Protein AF-A0A225W021-F1 (afdb_monomer_lite)

InterPro domains:
  IPR045054 Prolyl 4-hydroxylase [PTHR10869] (1-84)

Secondary structure (DSSP, 8-state):
-EEEEEE-S--SEE--EEETTTTTPPPPS-STT--SSEEE---TT-EEEEESB-TTS-B-GGG-EEEPPEEES---EEEEEE-SS---TT-

Structure (mmCIF, N/CA/C/O backbone):
data_AF-A0A225W021-F1
#
_entry.id   AF-A0A225W021-F1
#
loop_
_atom_site.group_PDB
_atom_site.id
_atom_site.type_symbol
_atom_site.label_atom_id
_atom_site.label_alt_id
_atom_site.label_comp_id
_atom_site.label_asym_id
_atom_site.label_entity_id
_atom_site.label_seq_id
_atom_site.pdbx_PDB_ins_code
_atom_site.Cartn_x
_atom_site.Cartn_y
_atom_site.Cartn_z
_atom_site.occupancy
_atom_site.B_iso_or_equiv
_atom_site.auth_seq_id
_atom_site.auth_comp_id
_atom_site.auth_asym_id
_atom_site.auth_atom_id
_atom_site.pdbx_PDB_model_num
ATOM 1 N N . MET A 1 1 ? 9.738 -7.672 -10.191 1.00 93.38 1 MET A N 1
ATOM 2 C CA . MET A 1 1 ? 9.274 -8.279 -8.924 1.00 93.38 1 MET A CA 1
ATOM 3 C C . MET A 1 1 ? 7.869 -7.785 -8.634 1.00 93.38 1 MET A C 1
ATOM 5 O O . MET A 1 1 ? 7.596 -6.609 -8.863 1.00 93.38 1 MET A O 1
ATOM 9 N N . ILE A 1 2 ? 6.995 -8.666 -8.153 1.00 95.56 2 ILE A N 1
ATOM 10 C CA . ILE A 1 2 ? 5.613 -8.342 -7.772 1.00 95.56 2 ILE A CA 1
ATOM 11 C C . ILE A 1 2 ? 5.456 -8.594 -6.274 1.00 95.56 2 ILE A C 1
ATOM 13 O O . ILE A 1 2 ? 5.981 -9.579 -5.752 1.00 95.56 2 ILE A O 1
ATOM 17 N N . THR A 1 3 ? 4.710 -7.730 -5.593 1.00 97.56 3 THR A N 1
ATOM 18 C CA . THR A 1 3 ? 4.243 -7.984 -4.229 1.00 97.56 3 THR A CA 1
ATOM 19 C C . THR A 1 3 ? 2.754 -8.303 -4.260 1.00 97.56 3 THR A C 1
ATOM 21 O O . THR A 1 3 ? 1.954 -7.530 -4.788 1.00 97.56 3 THR A O 1
ATOM 24 N N . VAL A 1 4 ? 2.383 -9.439 -3.670 1.00 97.88 4 VAL A N 1
ATOM 25 C CA . VAL A 1 4 ? 0.991 -9.828 -3.420 1.00 97.88 4 VAL A CA 1
ATOM 26 C C . VAL A 1 4 ? 0.727 -9.667 -1.926 1.00 97.88 4 VAL A C 1
ATOM 28 O O . VAL A 1 4 ? 1.300 -10.389 -1.109 1.00 97.88 4 VAL A O 1
ATOM 31 N N . PHE A 1 5 ? -0.109 -8.699 -1.562 1.00 98.12 5 PHE A N 1
ATOM 32 C CA . PHE A 1 5 ? -0.371 -8.311 -0.179 1.00 98.12 5 PHE A CA 1
ATOM 33 C C . PHE A 1 5 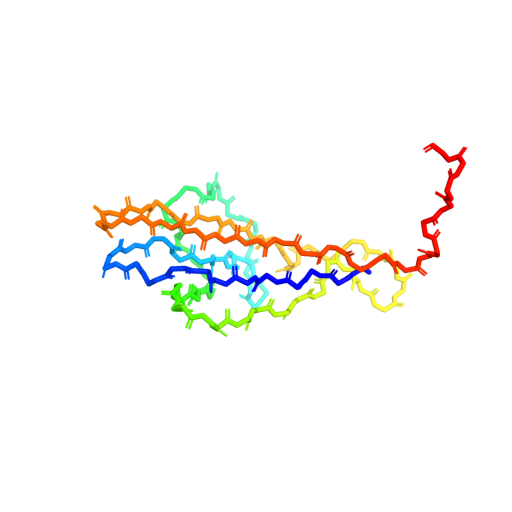? -1.807 -8.648 0.227 1.00 98.12 5 PHE A C 1
ATOM 35 O O . PHE A 1 5 ? -2.765 -8.126 -0.341 1.00 98.12 5 PHE A O 1
ATOM 42 N N . TRP A 1 6 ? -1.953 -9.505 1.232 1.00 97.75 6 TRP A N 1
ATOM 43 C CA . TRP A 1 6 ? -3.226 -10.031 1.716 1.00 97.75 6 TRP A CA 1
ATOM 44 C C . TRP A 1 6 ? -3.623 -9.358 3.023 1.00 97.75 6 TRP A C 1
ATOM 46 O O . TRP A 1 6 ? -2.824 -9.295 3.959 1.00 97.75 6 TRP A O 1
ATOM 56 N N . TYR A 1 7 ? -4.880 -8.937 3.133 1.00 98.38 7 TYR A N 1
ATOM 57 C CA . TYR A 1 7 ? -5.469 -8.551 4.413 1.00 98.38 7 TYR A CA 1
ATOM 58 C C . TYR A 1 7 ? -6.184 -9.754 5.044 1.00 98.38 7 TYR A C 1
ATOM 60 O O . TYR A 1 7 ? -7.121 -10.318 4.472 1.00 98.38 7 TYR A O 1
ATOM 68 N N . MET A 1 8 ? -5.747 -10.148 6.238 1.00 98.25 8 MET A N 1
ATOM 69 C CA . MET A 1 8 ? -6.269 -11.301 6.983 1.00 98.25 8 MET A CA 1
ATOM 70 C C . MET A 1 8 ? -7.264 -10.909 8.085 1.00 98.25 8 MET A C 1
ATOM 72 O O . MET A 1 8 ? -7.972 -11.772 8.607 1.00 98.25 8 MET A O 1
ATOM 76 N N . SER A 1 9 ? -7.370 -9.617 8.398 1.00 97.88 9 SER A N 1
ATOM 77 C CA . SER A 1 9 ? -8.383 -9.051 9.290 1.00 97.88 9 SER A CA 1
ATOM 78 C C . SER A 1 9 ? -9.042 -7.813 8.682 1.00 97.88 9 SER A C 1
ATOM 80 O O . SER A 1 9 ? -8.489 -7.157 7.795 1.00 97.88 9 SER A O 1
ATOM 82 N N . ASP A 1 10 ? -10.238 -7.504 9.176 1.00 97.94 10 ASP A N 1
ATOM 83 C CA . ASP A 1 10 ? -10.842 -6.188 9.019 1.00 97.94 10 ASP A CA 1
ATOM 84 C C . ASP A 1 10 ? -10.255 -5.248 10.073 1.00 97.94 10 ASP A C 1
ATOM 86 O O . ASP A 1 10 ? -10.034 -5.649 11.216 1.00 97.94 10 ASP A O 1
ATOM 90 N N . VAL A 1 11 ? -10.003 -3.998 9.689 1.00 98.06 11 VAL A N 1
ATOM 91 C CA . VAL A 1 11 ? -9.596 -2.941 10.625 1.00 98.06 11 VAL A CA 1
ATOM 92 C C . VAL A 1 11 ? -10.720 -1.921 10.701 1.00 98.06 11 VAL A C 1
ATOM 94 O O . VAL A 1 11 ? -11.275 -1.528 9.668 1.00 98.06 11 VAL A O 1
ATOM 97 N N . THR A 1 12 ? -11.057 -1.513 11.922 1.00 97.50 12 THR A N 1
ATOM 98 C CA . THR A 1 12 ? -12.150 -0.575 12.185 1.00 97.50 12 THR A CA 1
ATOM 99 C C . THR A 1 12 ? -11.779 0.824 11.713 1.00 97.50 12 THR A C 1
ATOM 101 O O . THR A 1 12 ? -12.545 1.445 10.975 1.00 97.50 12 THR A O 1
ATOM 104 N N . LYS A 1 13 ? -10.575 1.299 12.067 1.00 97.44 13 LYS A N 1
ATOM 105 C CA . LYS A 1 13 ? -10.089 2.635 11.702 1.00 97.44 13 LYS A CA 1
ATOM 106 C C . LYS A 1 13 ? -8.575 2.656 11.474 1.00 97.44 13 LYS A C 1
ATOM 108 O O . LYS A 1 13 ? -7.803 2.062 12.228 1.00 97.44 13 LYS A O 1
ATOM 113 N N . GLY A 1 14 ? -8.139 3.370 10.438 1.00 96.50 14 GLY A N 1
ATOM 114 C CA . GLY A 1 14 ? -6.726 3.454 10.058 1.00 96.50 14 GLY A CA 1
ATOM 115 C C . GLY A 1 14 ? -6.223 2.196 9.338 1.00 96.50 14 GLY A C 1
ATOM 116 O O . GLY A 1 14 ? -6.968 1.502 8.648 1.00 96.50 14 GLY A O 1
ATOM 117 N N . GLY A 1 15 ? -4.927 1.908 9.463 1.00 96.69 15 GLY A N 1
ATOM 118 C CA . GLY A 1 15 ? -4.316 0.668 8.974 1.00 96.69 15 GLY A CA 1
ATOM 119 C C . GLY A 1 15 ? -4.217 0.538 7.451 1.00 96.69 15 GLY A C 1
ATOM 120 O O . GLY A 1 15 ? -3.934 -0.555 6.952 1.00 96.69 15 GLY A O 1
ATOM 121 N N . TYR A 1 16 ? -4.440 1.615 6.695 1.00 97.06 16 TYR A N 1
ATOM 122 C CA . TYR A 1 16 ? -4.362 1.606 5.233 1.00 97.06 16 TYR A CA 1
ATOM 123 C C . TYR A 1 16 ? -2.984 1.154 4.727 1.00 97.06 16 TYR A C 1
ATOM 125 O O . TYR A 1 16 ? -1.967 1.298 5.407 1.00 97.06 16 TYR A O 1
ATOM 133 N N . THR A 1 17 ? -2.946 0.584 3.526 1.00 97.31 17 THR A N 1
ATOM 134 C CA . THR A 1 17 ? -1.707 0.492 2.744 1.00 97.31 17 THR A CA 1
ATOM 135 C C . THR A 1 17 ? -1.679 1.692 1.810 1.00 97.31 17 THR A C 1
ATOM 137 O O . THR A 1 17 ? -2.538 1.805 0.939 1.00 97.31 17 THR A O 1
ATOM 140 N N . ASN A 1 18 ? -0.745 2.608 2.027 1.00 97.69 18 ASN A N 1
ATOM 141 C CA . ASN A 1 18 ? -0.628 3.848 1.270 1.00 97.69 18 ASN A CA 1
ATOM 142 C C . ASN A 1 18 ? 0.486 3.741 0.232 1.00 97.69 18 ASN A C 1
ATOM 144 O O . ASN A 1 18 ? 1.553 3.231 0.550 1.00 97.69 18 ASN A O 1
ATOM 148 N N . PHE A 1 19 ? 0.229 4.248 -0.968 1.00 97.38 19 PHE A N 1
ATOM 149 C CA . PHE A 1 19 ? 1.173 4.423 -2.065 1.00 97.38 19 PHE A CA 1
ATOM 150 C C . PHE A 1 19 ? 1.392 5.921 -2.252 1.00 97.38 19 PHE A C 1
ATOM 152 O O . PHE A 1 19 ? 0.679 6.582 -3.014 1.00 97.38 19 PHE A O 1
ATOM 159 N N . SER A 1 20 ? 2.356 6.467 -1.515 1.00 96.94 20 SER A N 1
ATOM 160 C CA . SER A 1 20 ? 2.550 7.914 -1.365 1.00 96.94 20 SER A CA 1
ATOM 161 C C . SER A 1 20 ? 2.997 8.609 -2.649 1.00 96.94 20 SER A C 1
ATOM 163 O O . SER A 1 20 ? 2.865 9.823 -2.777 1.00 96.94 20 SER A O 1
ATOM 165 N N . ARG A 1 21 ? 3.507 7.851 -3.621 1.00 96.50 21 ARG A N 1
ATOM 166 C CA . ARG A 1 21 ? 3.970 8.371 -4.915 1.00 96.50 21 ARG A CA 1
ATOM 167 C C . ARG A 1 21 ? 3.046 8.034 -6.082 1.00 96.50 21 ARG A C 1
ATOM 169 O O . ARG A 1 21 ? 3.343 8.392 -7.219 1.00 96.50 21 ARG A O 1
ATOM 176 N N . ALA A 1 22 ? 1.921 7.370 -5.814 1.00 95.62 22 ALA A N 1
ATOM 177 C CA . ALA A 1 22 ? 0.959 7.014 -6.848 1.00 95.62 22 ALA A CA 1
ATOM 178 C C . ALA A 1 22 ? 0.505 8.255 -7.637 1.00 95.62 22 ALA A C 1
ATOM 180 O O . ALA A 1 22 ? 0.269 9.314 -7.057 1.00 95.62 22 ALA A O 1
ATOM 181 N N . GLY A 1 23 ? 0.395 8.118 -8.961 1.00 93.69 23 GLY A N 1
ATOM 182 C CA . GLY A 1 23 ? 0.039 9.226 -9.853 1.00 93.69 23 GLY A CA 1
ATOM 183 C C . GLY A 1 23 ? 1.184 10.198 -10.167 1.00 93.69 23 GLY A C 1
ATOM 184 O O . GLY A 1 23 ? 0.915 11.289 -10.655 1.00 93.69 23 GLY A O 1
ATOM 185 N N . GLY A 1 24 ? 2.443 9.830 -9.898 1.00 95.19 24 GLY A N 1
ATOM 186 C CA . GLY A 1 24 ? 3.606 10.674 -10.207 1.00 95.19 24 GLY A CA 1
ATOM 187 C C . GLY A 1 24 ? 3.947 11.691 -9.118 1.00 95.19 24 GLY A C 1
ATOM 188 O O . GLY A 1 24 ? 4.690 12.637 -9.371 1.00 95.19 24 GLY A O 1
ATOM 189 N N . LEU A 1 25 ? 3.413 11.514 -7.907 1.00 95.69 25 LEU A N 1
ATOM 190 C CA . LEU A 1 25 ? 3.670 12.429 -6.800 1.00 95.69 25 LEU A CA 1
ATOM 191 C C . LEU A 1 25 ? 5.152 12.398 -6.363 1.00 95.69 25 LEU A C 1
ATOM 193 O O . LEU A 1 25 ? 5.826 11.355 -6.444 1.00 95.69 25 LEU A O 1
ATOM 197 N N . PRO A 1 26 ? 5.681 13.537 -5.872 1.00 95.38 26 PRO A N 1
ATOM 198 C CA . PRO A 1 26 ? 7.054 13.617 -5.390 1.00 95.38 26 PRO A CA 1
ATOM 199 C C . PRO A 1 26 ? 7.275 12.688 -4.194 1.00 95.38 26 PRO A C 1
ATOM 201 O O . PRO A 1 26 ? 6.333 12.242 -3.536 1.00 95.38 26 PRO A O 1
ATOM 204 N N . HIS A 1 27 ? 8.542 12.392 -3.904 1.00 94.12 27 HIS A N 1
ATOM 205 C CA . HIS A 1 27 ? 8.887 11.630 -2.708 1.00 94.12 27 HIS A CA 1
ATOM 206 C C . HIS A 1 27 ? 8.421 12.392 -1.454 1.00 94.12 27 HIS A C 1
ATOM 208 O O . HIS A 1 27 ? 8.754 13.571 -1.319 1.00 94.12 27 HIS A O 1
ATOM 214 N N . PRO A 1 28 ? 7.650 11.766 -0.548 1.00 92.75 28 PRO A N 1
ATOM 215 C CA . PRO A 1 28 ? 7.142 12.460 0.626 1.00 92.75 28 PRO A CA 1
ATOM 216 C C . PRO A 1 28 ? 8.267 12.720 1.633 1.00 92.75 28 PRO A C 1
ATOM 218 O O . PRO A 1 28 ? 9.170 11.905 1.796 1.00 92.75 28 PRO A O 1
ATOM 221 N N . HIS A 1 29 ? 8.169 13.807 2.397 1.00 90.38 29 HIS A N 1
ATOM 222 C CA . HIS A 1 29 ? 9.100 14.071 3.504 1.00 90.38 29 HIS A CA 1
ATOM 223 C C . HIS A 1 29 ? 8.981 13.050 4.650 1.00 90.38 29 HIS A C 1
ATOM 225 O O . HIS A 1 29 ? 9.906 12.886 5.441 1.00 90.38 29 HIS A O 1
ATOM 231 N N . SER A 1 30 ? 7.834 12.373 4.762 1.00 88.56 30 SER A N 1
ATOM 232 C CA . SER A 1 30 ? 7.578 11.338 5.760 1.00 88.56 30 SER A CA 1
ATOM 233 C C . SER A 1 30 ? 6.548 10.341 5.240 1.00 88.56 30 SER A C 1
ATOM 235 O O . SER A 1 30 ? 5.526 10.727 4.678 1.00 88.56 30 SER A O 1
ATOM 237 N N . ASN A 1 31 ? 6.787 9.051 5.485 1.00 81.31 31 ASN A N 1
ATOM 238 C CA . ASN A 1 31 ? 5.798 7.996 5.241 1.00 81.31 31 ASN A CA 1
ATOM 239 C C . ASN A 1 31 ? 4.835 7.805 6.431 1.00 81.31 31 ASN A C 1
ATOM 241 O O . ASN A 1 31 ? 3.901 7.007 6.352 1.00 81.31 31 ASN A O 1
ATOM 245 N N . LYS A 1 32 ? 5.042 8.523 7.546 1.00 83.19 32 LYS A N 1
ATOM 246 C CA . LYS A 1 32 ? 4.134 8.482 8.701 1.00 83.19 32 LYS A CA 1
ATOM 247 C C . LYS A 1 32 ? 2.850 9.244 8.381 1.00 83.19 32 LYS A C 1
ATOM 249 O O . LYS A 1 32 ? 2.900 10.331 7.819 1.00 83.19 32 LYS A O 1
ATOM 254 N N . GLY A 1 33 ? 1.708 8.683 8.773 1.00 80.12 33 GLY A N 1
ATOM 255 C CA . GLY A 1 33 ? 0.404 9.339 8.628 1.00 80.12 33 GLY A CA 1
ATOM 256 C C . GLY A 1 33 ? -0.174 9.337 7.211 1.00 80.12 33 GLY A C 1
ATOM 257 O O . GLY A 1 33 ? -1.284 9.818 7.035 1.00 80.12 33 GLY A O 1
ATOM 258 N N . CYS A 1 34 ? 0.522 8.753 6.228 1.00 89.31 34 CYS A N 1
ATOM 259 C CA . CYS A 1 34 ? 0.016 8.574 4.863 1.00 89.31 34 CYS A CA 1
ATOM 260 C C . CYS A 1 34 ? -0.472 9.883 4.217 1.00 89.31 34 CYS A C 1
ATOM 262 O O . CYS A 1 34 ? -1.642 9.996 3.852 1.00 89.31 34 CYS A O 1
ATOM 264 N N . PRO A 1 35 ? 0.425 10.880 4.093 1.00 88.44 35 PRO A N 1
ATOM 265 C CA . PRO A 1 35 ? 0.049 12.274 3.852 1.00 88.44 35 PRO A CA 1
ATOM 266 C C . PRO A 1 35 ? -0.506 12.549 2.450 1.00 88.44 35 PRO A C 1
ATOM 268 O O . PRO A 1 35 ? -1.156 13.566 2.240 1.00 88.44 35 PRO A O 1
ATOM 271 N N . GLN A 1 36 ? -0.220 11.681 1.478 1.00 94.75 36 GLN A N 1
ATOM 27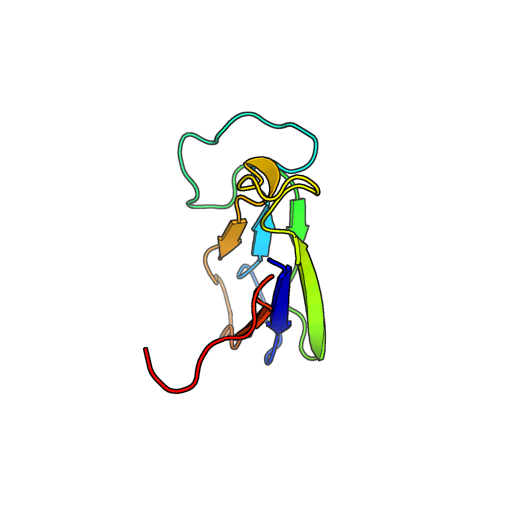2 C CA . GLN A 1 36 ? -0.584 11.877 0.076 1.00 94.75 36 GLN A CA 1
ATOM 273 C C . GLN A 1 36 ? -0.693 10.534 -0.661 1.00 94.75 36 GLN A C 1
ATOM 275 O O . GLN A 1 36 ? -0.383 9.475 -0.107 1.00 94.75 36 GLN A O 1
ATOM 280 N N . GLY A 1 37 ? -1.084 10.587 -1.933 1.00 95.44 37 GLY A N 1
ATOM 281 C CA . GLY A 1 37 ? -1.179 9.418 -2.803 1.00 95.44 37 GLY A CA 1
ATOM 282 C C . GLY A 1 37 ? -2.440 8.595 -2.563 1.00 95.44 37 GLY A C 1
ATOM 283 O O . GLY A 1 37 ? -3.461 9.107 -2.106 1.00 95.44 37 GLY A O 1
ATOM 284 N N . ILE A 1 38 ? -2.384 7.311 -2.910 1.00 96.69 38 ILE A N 1
ATOM 285 C CA . ILE A 1 38 ? -3.549 6.420 -2.860 1.00 96.69 38 ILE A CA 1
ATOM 286 C C . ILE A 1 38 ? -3.461 5.531 -1.625 1.00 96.69 38 ILE A C 1
ATOM 288 O O . ILE A 1 38 ? -2.429 4.919 -1.368 1.00 96.69 38 ILE A O 1
ATOM 292 N N . SER A 1 39 ? -4.562 5.408 -0.888 1.00 96.69 39 SER A N 1
ATOM 293 C CA . SER A 1 39 ? -4.659 4.556 0.299 1.00 96.69 39 SER A CA 1
ATOM 294 C C . SER A 1 39 ? -5.671 3.438 0.087 1.00 96.69 39 SER A C 1
ATOM 296 O O . SER A 1 39 ? -6.813 3.674 -0.302 1.00 96.69 39 SER A O 1
ATOM 298 N N . VAL A 1 40 ? -5.266 2.205 0.382 1.00 97.31 40 VAL A N 1
ATOM 299 C CA . VAL A 1 40 ? -6.127 1.024 0.311 1.00 97.31 40 VAL A CA 1
ATOM 300 C C . VAL A 1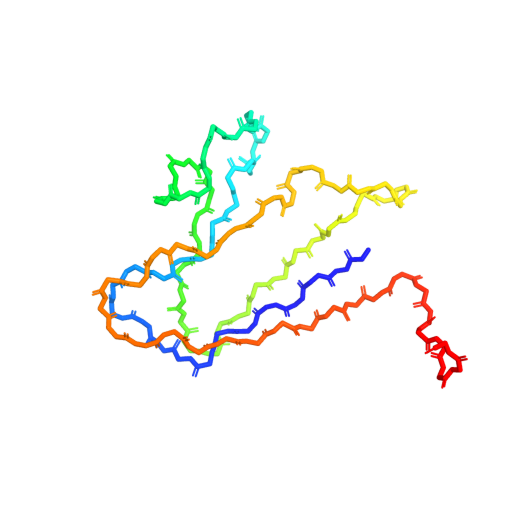 40 ? -6.525 0.598 1.717 1.00 97.31 40 VAL A C 1
ATOM 302 O O . VAL A 1 40 ? -5.671 0.274 2.542 1.00 97.31 40 VAL A O 1
ATOM 305 N N . ALA A 1 41 ? -7.831 0.598 1.989 1.00 96.75 41 ALA A N 1
ATOM 306 C CA . ALA A 1 41 ? -8.364 0.160 3.274 1.00 96.75 41 ALA A CA 1
ATOM 307 C C . ALA A 1 41 ? -8.165 -1.356 3.466 1.00 96.75 41 ALA A C 1
ATOM 309 O O . ALA A 1 41 ? -8.504 -2.124 2.554 1.00 96.75 41 ALA A O 1
ATOM 310 N N . PRO A 1 42 ? -7.667 -1.798 4.634 1.00 97.69 42 PRO A N 1
ATOM 311 C CA . PRO A 1 42 ? -7.579 -3.211 4.969 1.00 97.69 42 PRO A CA 1
ATOM 312 C C . PRO A 1 42 ? -8.984 -3.790 5.161 1.00 97.69 42 PRO A C 1
ATOM 314 O O . PRO A 1 42 ? -9.762 -3.334 6.001 1.00 97.69 42 PRO A O 1
ATOM 317 N N . LYS A 1 43 ? -9.312 -4.801 4.358 1.00 97.94 43 LYS A N 1
ATOM 318 C CA . LYS A 1 43 ? -10.557 -5.566 4.462 1.00 97.94 43 LYS A CA 1
ATOM 319 C C . LYS A 1 43 ? -10.237 -7.035 4.314 1.00 97.94 43 LYS A C 1
ATOM 321 O O . LYS A 1 43 ? -9.535 -7.404 3.372 1.00 97.94 43 LYS A O 1
ATOM 326 N N . LYS A 1 44 ? -10.723 -7.865 5.229 1.00 98.25 44 LYS A N 1
ATOM 327 C CA . LYS A 1 44 ? -10.402 -9.292 5.262 1.00 98.25 44 LYS A CA 1
ATOM 328 C C . LYS A 1 44 ? -10.695 -9.924 3.899 1.00 98.25 44 LYS A C 1
ATOM 330 O O . LYS A 1 44 ? -11.740 -9.669 3.307 1.00 98.25 44 LYS A O 1
ATOM 335 N N . ARG A 1 45 ? -9.771 -10.757 3.406 1.00 97.56 45 ARG A N 1
ATOM 336 C CA . ARG A 1 45 ? -9.791 -11.411 2.075 1.00 97.56 45 ARG A CA 1
ATOM 337 C C . ARG A 1 45 ? -9.533 -10.490 0.879 1.00 97.56 45 ARG A C 1
ATOM 339 O O . ARG A 1 45 ? -9.413 -10.998 -0.232 1.00 97.56 45 ARG A O 1
ATOM 346 N N . LYS A 1 46 ? -9.404 -9.173 1.061 1.00 98.00 46 LYS A N 1
ATOM 347 C CA . LYS A 1 46 ? -8.957 -8.286 -0.017 1.00 98.00 46 LYS A CA 1
ATOM 348 C C . LYS A 1 46 ? -7.456 -8.470 -0.247 1.00 98.00 46 LYS A C 1
ATOM 350 O O . LYS A 1 46 ? -6.678 -8.605 0.700 1.00 98.00 46 LYS A O 1
ATOM 355 N N . VAL A 1 47 ? -7.069 -8.444 -1.518 1.00 97.94 47 VAL A N 1
ATOM 356 C CA . VAL A 1 47 ? -5.680 -8.557 -1.968 1.00 97.94 47 VAL A CA 1
ATOM 357 C C . VAL A 1 47 ? -5.306 -7.299 -2.737 1.00 97.94 47 VAL A C 1
ATOM 359 O O . VAL A 1 47 ? -6.103 -6.786 -3.522 1.00 97.94 47 VAL A O 1
ATOM 362 N N . VAL A 1 48 ? -4.096 -6.801 -2.504 1.00 97.69 48 VAL A N 1
ATOM 363 C CA . VAL A 1 48 ? -3.471 -5.744 -3.300 1.00 97.69 48 VAL A CA 1
ATOM 364 C C . VAL A 1 48 ? -2.274 -6.347 -4.009 1.00 97.69 48 VAL A C 1
ATOM 366 O O . VAL A 1 48 ? -1.427 -6.976 -3.378 1.00 97.69 48 VAL A O 1
ATOM 369 N N . VAL A 1 49 ? -2.210 -6.153 -5.321 1.00 97.94 49 VAL A N 1
ATOM 370 C CA . VAL A 1 49 ? -1.079 -6.573 -6.146 1.00 97.94 49 VAL A CA 1
ATOM 371 C C . VAL A 1 49 ? -0.441 -5.324 -6.727 1.00 97.94 49 VAL A C 1
ATOM 373 O O . VAL A 1 49 ? -1.143 -4.476 -7.275 1.00 97.94 49 VAL A O 1
ATOM 376 N N . PHE A 1 50 ? 0.875 -5.202 -6.595 1.00 97.62 50 PHE A N 1
ATOM 377 C CA . PHE A 1 50 ? 1.629 -4.100 -7.186 1.00 97.62 50 PHE A CA 1
ATOM 378 C C . PHE A 1 50 ? 3.015 -4.557 -7.635 1.00 97.62 50 PHE A C 1
ATOM 380 O O . PHE A 1 50 ? 3.608 -5.486 -7.077 1.00 97.62 50 PHE A O 1
ATOM 387 N N . TYR A 1 51 ? 3.526 -3.890 -8.664 1.00 97.19 51 TYR A N 1
ATOM 388 C CA . TYR A 1 51 ? 4.861 -4.119 -9.197 1.00 97.19 51 TYR A CA 1
ATOM 389 C C . TYR A 1 51 ? 5.856 -3.254 -8.433 1.00 97.19 51 TYR A C 1
ATOM 391 O O . TYR A 1 51 ? 5.613 -2.075 -8.205 1.00 97.19 51 TYR A O 1
ATOM 399 N N . SER A 1 52 ? 6.973 -3.849 -8.025 1.00 96.25 52 SER A N 1
ATOM 400 C CA . SER A 1 52 ? 8.079 -3.129 -7.378 1.00 96.25 52 SER A CA 1
ATOM 401 C C . SER A 1 52 ? 9.206 -2.794 -8.358 1.00 96.25 52 SER A C 1
ATOM 403 O O . SER A 1 52 ? 10.215 -2.218 -7.965 1.00 96.25 52 SER A O 1
ATOM 405 N N . MET A 1 53 ? 9.067 -3.201 -9.622 1.00 96.31 53 MET A N 1
ATOM 406 C CA . MET A 1 53 ? 10.050 -2.988 -10.682 1.00 96.31 53 MET A CA 1
ATOM 407 C C . MET A 1 53 ? 9.342 -2.618 -11.981 1.00 96.31 53 MET A C 1
ATOM 409 O O . MET A 1 53 ? 8.254 -3.128 -12.260 1.00 96.31 53 MET A O 1
ATOM 413 N N . LEU A 1 54 ? 10.000 -1.784 -12.776 1.00 95.69 54 LEU A N 1
ATOM 414 C CA . LEU A 1 54 ? 9.627 -1.440 -14.141 1.00 95.69 54 LEU A CA 1
ATOM 415 C C . LEU A 1 54 ? 9.848 -2.635 -15.095 1.00 95.69 54 LEU A C 1
ATOM 417 O O . LEU A 1 54 ? 10.560 -3.582 -14.742 1.00 95.69 54 LEU A O 1
ATOM 421 N N . PRO A 1 55 ? 9.290 -2.606 -16.324 1.00 94.50 55 PRO A N 1
ATOM 422 C CA . PRO A 1 55 ? 9.462 -3.691 -17.298 1.00 94.50 55 PRO A CA 1
ATOM 423 C C . PRO A 1 55 ? 10.921 -3.991 -17.668 1.00 94.50 55 PRO A C 1
ATOM 425 O O . PRO A 1 55 ? 11.242 -5.117 -18.032 1.00 94.50 55 PRO A O 1
ATOM 428 N N . ASN A 1 56 ? 11.808 -3.000 -17.550 1.00 94.75 56 ASN A N 1
ATOM 429 C CA . ASN A 1 56 ? 13.244 -3.150 -17.792 1.00 94.75 56 ASN A CA 1
ATOM 430 C C . ASN A 1 56 ? 14.013 -3.766 -16.605 1.00 94.75 56 ASN A C 1
ATOM 432 O O . ASN A 1 56 ? 15.211 -3.994 -16.720 1.00 94.75 56 ASN A O 1
ATOM 436 N N . GLY A 1 57 ? 13.349 -4.037 -15.478 1.00 92.75 57 GLY A N 1
ATOM 437 C CA . GLY A 1 57 ? 13.979 -4.592 -14.282 1.00 92.75 57 GLY A CA 1
ATOM 438 C C . GLY A 1 57 ? 14.577 -3.558 -13.325 1.00 92.75 57 GLY A C 1
ATOM 439 O O . GLY A 1 57 ? 15.153 -3.950 -12.318 1.00 92.75 57 GLY A O 1
ATOM 440 N N . GLU A 1 58 ? 14.415 -2.261 -13.566 1.00 95.69 58 GLU A N 1
ATOM 441 C CA . GLU A 1 58 ? 14.785 -1.241 -12.581 1.00 95.69 58 GLU A CA 1
ATOM 442 C C . GLU A 1 58 ? 13.743 -1.164 -11.458 1.00 95.69 58 GLU A C 1
ATOM 444 O O . GLU A 1 58 ? 12.561 -1.441 -11.676 1.00 95.69 58 GLU A O 1
ATOM 449 N N . GLY A 1 59 ? 14.158 -0.784 -10.247 1.00 95.62 59 GLY A N 1
ATOM 450 C CA . GLY A 1 59 ? 13.226 -0.563 -9.136 1.00 95.62 59 GLY A CA 1
ATOM 451 C C . GLY A 1 59 ? 12.229 0.546 -9.474 1.00 95.62 59 GLY A C 1
ATOM 452 O O . GLY A 1 59 ? 12.639 1.611 -9.926 1.00 95.62 59 GLY A O 1
ATOM 453 N N . ASP A 1 60 ? 10.930 0.315 -9.258 1.00 96.81 60 ASP A N 1
ATOM 454 C CA . ASP A 1 60 ? 9.895 1.312 -9.548 1.00 96.81 60 ASP A CA 1
ATOM 455 C C . ASP A 1 60 ? 9.746 2.283 -8.363 1.00 96.81 60 ASP A C 1
ATOM 457 O O . ASP A 1 60 ? 9.188 1.901 -7.324 1.00 96.81 60 ASP A O 1
ATOM 461 N N . PRO A 1 61 ? 10.173 3.554 -8.488 1.00 95.50 61 PRO A N 1
ATOM 462 C CA . PRO A 1 61 ? 10.085 4.517 -7.401 1.00 95.50 61 PRO A CA 1
ATOM 463 C C . PRO A 1 61 ? 8.639 4.907 -7.060 1.00 95.50 61 PRO A C 1
ATOM 465 O O . PRO A 1 61 ? 8.410 5.443 -5.972 1.00 95.50 61 PRO A O 1
ATOM 468 N N . MET A 1 62 ? 7.678 4.675 -7.963 1.00 96.06 62 MET A N 1
ATOM 469 C CA . MET A 1 62 ? 6.247 4.924 -7.741 1.00 96.06 62 MET A CA 1
ATOM 470 C C . MET A 1 62 ? 5.604 3.853 -6.857 1.00 96.06 62 MET A C 1
ATOM 472 O O . MET A 1 62 ? 4.557 4.098 -6.259 1.00 96.06 62 MET A O 1
ATOM 476 N N . SER A 1 63 ? 6.255 2.697 -6.714 1.00 96.69 63 SER A N 1
ATOM 477 C CA . SER A 1 63 ? 5.802 1.594 -5.864 1.00 96.69 63 SER A CA 1
ATOM 478 C C . SER A 1 63 ? 6.0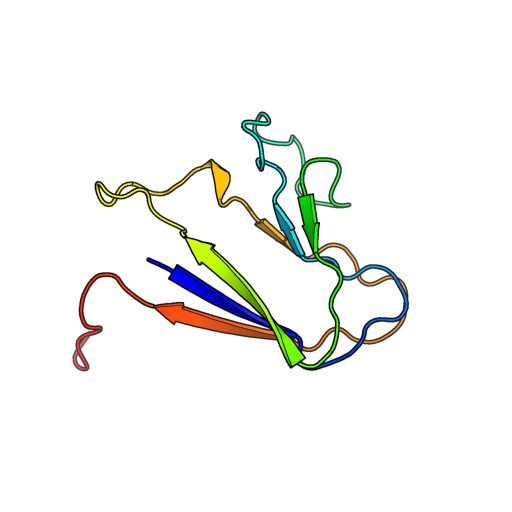45 1.819 -4.364 1.00 96.69 63 SER A C 1
ATOM 480 O O . SER A 1 63 ? 5.725 0.943 -3.554 1.00 96.69 63 SER A O 1
ATOM 482 N N . LEU A 1 64 ? 6.602 2.980 -3.974 1.00 96.06 64 LEU A N 1
ATOM 483 C CA . LEU A 1 64 ? 6.820 3.346 -2.573 1.00 96.06 64 LEU A CA 1
ATOM 484 C C . LEU A 1 64 ? 5.504 3.235 -1.805 1.00 96.06 64 LEU A C 1
ATOM 486 O O . LEU A 1 64 ? 4.534 3.936 -2.102 1.00 96.06 64 LEU A O 1
ATOM 490 N N . HIS A 1 65 ? 5.499 2.362 -0.803 1.00 95.81 65 HIS A N 1
ATOM 491 C CA . HIS A 1 65 ? 4.319 2.068 -0.017 1.00 95.81 65 HIS A CA 1
ATOM 492 C C . HIS A 1 65 ? 4.641 1.959 1.470 1.00 95.81 65 HIS A C 1
ATOM 494 O O . HIS A 1 65 ? 5.765 1.652 1.866 1.00 95.81 65 HIS A O 1
ATOM 500 N N . ALA A 1 66 ? 3.632 2.208 2.298 1.00 94.94 66 ALA A N 1
ATOM 501 C CA . ALA A 1 66 ? 3.734 2.142 3.747 1.00 94.94 66 ALA A CA 1
ATOM 502 C C . ALA A 1 66 ? 2.432 1.637 4.377 1.00 94.94 66 ALA A C 1
ATOM 504 O O . ALA A 1 66 ? 1.346 1.740 3.800 1.00 94.94 66 ALA A O 1
ATOM 505 N N . GLY A 1 67 ? 2.541 1.100 5.591 1.00 95.31 67 GLY A N 1
ATOM 506 C CA . GLY A 1 67 ? 1.391 0.862 6.455 1.00 95.31 67 GLY A CA 1
ATOM 507 C C . GLY A 1 67 ? 1.073 2.114 7.267 1.00 95.31 67 GLY A C 1
ATOM 508 O O . GLY A 1 67 ? 1.913 2.575 8.037 1.00 95.31 67 GLY A O 1
ATOM 509 N N . CYS A 1 68 ? -0.137 2.646 7.122 1.00 96.25 68 CYS A N 1
ATOM 510 C CA . CYS A 1 68 ? -0.617 3.733 7.969 1.00 96.25 68 CYS A CA 1
ATOM 511 C C . CYS A 1 68 ? -0.860 3.235 9.401 1.00 96.25 68 CYS A C 1
ATOM 513 O O . CYS A 1 68 ? -1.162 2.048 9.580 1.00 96.25 68 CYS A O 1
ATOM 515 N N . PRO A 1 69 ? -0.794 4.125 10.409 1.00 96.12 69 PRO A N 1
ATOM 516 C CA . PRO A 1 69 ? -1.138 3.781 11.784 1.00 96.12 69 PRO A CA 1
ATOM 517 C C . PRO A 1 69 ? -2.514 3.117 11.871 1.00 96.12 69 PRO A C 1
ATOM 519 O O . PRO A 1 69 ? -3.465 3.554 11.221 1.00 96.12 69 PRO A O 1
ATOM 522 N N . VAL A 1 70 ? -2.613 2.043 12.653 1.00 97.31 70 VAL A N 1
ATOM 523 C CA . VAL A 1 70 ? -3.904 1.475 13.052 1.00 97.31 70 VAL A CA 1
ATOM 524 C C . VAL A 1 70 ? -4.425 2.329 14.196 1.00 97.31 70 VAL A C 1
ATOM 526 O O . VAL A 1 70 ? -3.734 2.490 15.197 1.00 97.31 70 VAL A O 1
ATOM 529 N N . GLU A 1 71 ? -5.612 2.898 14.027 1.00 96.94 71 GLU A N 1
ATOM 530 C CA . GLU A 1 71 ? -6.242 3.731 15.054 1.00 96.94 71 GLU A CA 1
ATOM 531 C C . GLU A 1 71 ? -7.190 2.902 15.923 1.00 96.94 71 GLU A C 1
ATOM 533 O O . GLU A 1 71 ? -7.272 3.127 17.125 1.00 96.94 71 GLU A O 1
ATOM 538 N N . GLU A 1 72 ? -7.878 1.920 15.329 1.00 98.25 72 GLU A N 1
ATOM 539 C CA . GLU A 1 72 ? -8.806 1.042 16.043 1.00 98.25 72 GLU A CA 1
ATOM 540 C C . GLU A 1 72 ? -8.872 -0.356 15.402 1.00 98.25 72 GLU A C 1
ATOM 542 O O . GLU A 1 72 ? -9.032 -0.494 14.183 1.00 98.25 72 GLU A O 1
ATOM 547 N N . GLY A 1 73 ? -8.786 -1.396 16.239 1.00 97.31 73 GLY A N 1
ATOM 548 C CA . GLY A 1 73 ? -8.763 -2.806 15.834 1.00 97.31 73 GLY A CA 1
ATOM 549 C C . GLY A 1 73 ? -7.346 -3.380 15.700 1.00 97.31 73 GLY A C 1
ATOM 550 O O . GLY A 1 73 ? -6.383 -2.826 16.224 1.00 97.31 73 GLY A O 1
ATOM 551 N N . ILE A 1 74 ? -7.212 -4.515 15.003 1.00 98.06 74 ILE A N 1
ATOM 552 C CA . ILE A 1 74 ? -5.928 -5.204 14.781 1.00 98.06 74 ILE A CA 1
ATOM 553 C C . ILE A 1 74 ? -5.766 -5.498 13.291 1.00 98.06 74 ILE A C 1
ATOM 555 O O . ILE A 1 74 ? -6.621 -6.143 12.681 1.00 98.06 74 ILE A O 1
ATOM 559 N N . LYS A 1 75 ? -4.645 -5.064 12.703 1.00 98.06 75 LYS A N 1
ATOM 560 C CA . LYS A 1 75 ? -4.280 -5.369 11.313 1.00 98.06 75 LYS A CA 1
ATOM 561 C C . LYS A 1 75 ? -3.428 -6.636 11.253 1.00 98.06 75 LYS A C 1
ATOM 563 O O . LYS A 1 75 ? -2.268 -6.622 11.647 1.00 98.06 75 LYS A O 1
ATOM 568 N N . LEU A 1 76 ? -3.989 -7.700 10.691 1.00 98.19 76 LEU A N 1
ATOM 569 C CA . LEU A 1 76 ? -3.274 -8.903 10.288 1.00 98.19 76 LEU A CA 1
ATOM 570 C C . LEU A 1 76 ? -3.144 -8.895 8.768 1.00 98.19 76 LEU A C 1
ATOM 572 O O . LEU A 1 76 ? -4.132 -8.742 8.045 1.00 98.19 76 LEU A O 1
ATOM 576 N N . SER A 1 77 ? -1.924 -9.054 8.273 1.00 97.38 77 SER A N 1
ATOM 577 C CA . SER A 1 77 ? -1.635 -9.059 6.842 1.00 97.38 77 SER A CA 1
ATOM 578 C C . SER A 1 77 ? -0.425 -9.917 6.521 1.00 97.38 77 SER A C 1
ATOM 580 O O . SER A 1 77 ? 0.438 -10.098 7.373 1.00 97.38 77 SER A O 1
ATOM 582 N N . GLY A 1 78 ? -0.373 -10.435 5.298 1.00 96.81 78 GLY A N 1
ATOM 583 C CA . GLY A 1 78 ? 0.732 -11.253 4.810 1.00 96.81 78 GLY A CA 1
ATOM 584 C C . GLY A 1 78 ? 1.168 -10.797 3.426 1.00 96.81 78 GLY A C 1
ATOM 585 O O . GLY A 1 78 ? 0.331 -10.462 2.587 1.00 96.81 78 GLY A O 1
ATOM 586 N N . ASN A 1 79 ? 2.472 -10.781 3.182 1.00 95.62 79 ASN A N 1
ATOM 587 C CA . ASN A 1 79 ? 3.059 -10.437 1.895 1.00 95.62 79 ASN A CA 1
ATOM 588 C C . ASN A 1 79 ? 3.733 -11.664 1.272 1.00 95.62 79 ASN A C 1
ATOM 590 O O . ASN A 1 79 ? 4.489 -12.379 1.924 1.00 95.62 79 ASN A O 1
ATOM 594 N N . LYS A 1 80 ? 3.484 -11.880 -0.019 1.00 95.19 80 LYS A N 1
ATOM 595 C CA . LYS A 1 80 ? 4.248 -12.806 -0.854 1.00 95.19 80 LYS A CA 1
ATOM 596 C C . LYS A 1 80 ? 5.003 -11.995 -1.894 1.00 95.19 80 LYS A C 1
ATOM 598 O O . LYS A 1 80 ? 4.391 -11.291 -2.698 1.00 95.19 80 LYS A O 1
ATOM 603 N N . TRP A 1 81 ? 6.323 -12.125 -1.891 1.00 95.06 81 TRP A N 1
ATOM 604 C CA . TRP A 1 81 ? 7.161 -11.615 -2.967 1.00 95.06 81 TRP A CA 1
ATOM 605 C C . TRP A 1 81 ? 7.280 -12.653 -4.076 1.00 95.06 81 TRP A C 1
ATOM 607 O O . TRP A 1 81 ? 7.531 -13.834 -3.822 1.00 95.06 81 TRP A O 1
ATOM 617 N N . VAL A 1 82 ? 7.066 -12.196 -5.306 1.00 94.31 82 VAL A N 1
ATOM 618 C CA . VAL A 1 82 ? 7.257 -12.971 -6.530 1.00 94.31 82 VAL A CA 1
ATOM 619 C C . VAL A 1 82 ? 8.457 -12.383 -7.259 1.00 94.31 82 VAL A C 1
ATOM 621 O O . VAL A 1 82 ? 8.405 -11.276 -7.813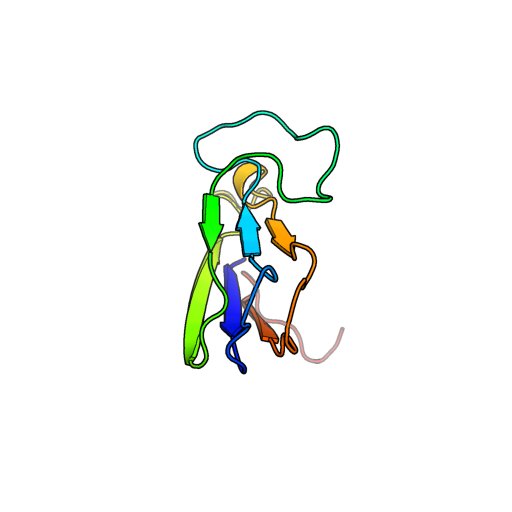 1.00 94.31 82 VAL A O 1
ATOM 624 N N . TRP A 1 83 ? 9.558 -13.123 -7.198 1.00 91.19 83 TRP A N 1
ATOM 625 C CA . TRP A 1 83 ? 10.840 -12.750 -7.778 1.00 91.19 83 TRP A CA 1
ATOM 626 C C . TRP A 1 83 ? 10.820 -12.901 -9.303 1.00 91.19 83 TRP A C 1
ATOM 628 O O . TRP A 1 83 ? 10.111 -13.735 -9.857 1.00 91.19 83 TRP A O 1
ATOM 638 N N . ASN A 1 84 ? 11.588 -12.058 -9.991 1.00 87.50 84 ASN A N 1
ATOM 639 C CA . ASN A 1 84 ? 11.783 -12.115 -11.447 1.00 87.50 84 ASN A CA 1
ATOM 640 C C . ASN A 1 84 ? 12.771 -13.210 -11.881 1.00 87.50 84 ASN A C 1
ATOM 642 O O . ASN A 1 84 ? 12.906 -13.470 -13.072 1.00 87.50 84 ASN A O 1
ATOM 646 N N . LYS A 1 85 ? 13.464 -13.829 -10.925 1.00 85.25 85 LYS A N 1
ATOM 647 C CA . LYS A 1 85 ? 14.309 -15.003 -11.118 1.00 85.25 85 LYS A CA 1
ATOM 648 C C . LYS A 1 85 ? 13.858 -16.094 -10.145 1.00 85.25 85 LYS A C 1
ATOM 650 O O . LYS A 1 85 ? 13.333 -15.749 -9.082 1.00 85.25 85 LYS A O 1
ATOM 655 N N . PRO A 1 86 ? 14.043 -17.380 -10.483 1.00 82.25 86 PRO A N 1
ATOM 656 C CA . PRO A 1 86 ? 13.868 -18.455 -9.520 1.00 82.25 86 PRO A CA 1
ATOM 657 C C . PRO A 1 86 ? 14.697 -18.157 -8.271 1.00 82.25 86 PRO A C 1
ATOM 659 O O . PRO A 1 86 ? 15.862 -17.777 -8.381 1.00 82.25 86 PRO A O 1
ATOM 662 N N . HIS A 1 87 ? 14.084 -18.303 -7.101 1.00 70.69 87 HIS A N 1
ATOM 663 C CA . HIS A 1 87 ? 14.839 -18.331 -5.858 1.00 70.69 87 HIS A CA 1
ATOM 664 C C . HIS A 1 87 ? 15.582 -19.667 -5.853 1.00 70.69 87 HIS A C 1
ATOM 666 O O . HIS A 1 87 ? 14.925 -20.708 -5.911 1.00 70.69 87 HIS A O 1
ATOM 672 N N . SER A 1 88 ? 16.914 -19.659 -5.895 1.00 73.56 88 SER A N 1
ATOM 673 C CA . SER A 1 88 ? 17.656 -20.912 -5.784 1.00 73.56 88 SER A CA 1
ATOM 674 C C . SER A 1 88 ? 17.459 -21.458 -4.361 1.00 73.56 88 SER A C 1
ATOM 676 O O . SER A 1 88 ? 17.329 -20.682 -3.412 1.00 73.56 88 SER A O 1
ATOM 678 N N . GLU A 1 89 ? 17.353 -22.780 -4.203 1.00 62.75 89 GLU A N 1
ATOM 679 C CA . GLU A 1 89 ? 17.263 -23.421 -2.877 1.00 62.75 89 GLU A CA 1
ATOM 680 C C . GLU A 1 89 ? 18.630 -23.493 -2.163 1.00 62.75 89 GLU A C 1
ATOM 682 O O . GLU A 1 89 ? 18.733 -24.103 -1.102 1.00 62.75 89 GLU A O 1
ATOM 687 N N . TYR A 1 90 ? 19.677 -22.885 -2.736 1.00 58.72 90 TYR A N 1
ATOM 688 C CA . TYR A 1 90 ? 21.072 -23.037 -2.310 1.00 58.72 90 TYR A CA 1
ATOM 689 C C . TYR A 1 90 ? 21.801 -21.713 -2.012 1.00 58.72 90 TYR A C 1
ATOM 691 O O . TYR A 1 90 ? 23.022 -21.738 -1.864 1.00 58.72 90 TYR A O 1
ATOM 699 N N . ASP A 1 91 ? 21.080 -20.593 -1.902 1.00 54.38 91 ASP A N 1
ATOM 700 C CA . ASP A 1 91 ? 21.626 -19.321 -1.394 1.00 54.38 91 ASP A CA 1
ATOM 701 C C . ASP A 1 91 ? 21.328 -19.130 0.102 1.00 54.38 91 ASP A C 1
ATOM 703 O O . ASP A 1 91 ? 20.146 -19.284 0.498 1.00 54.38 91 ASP A O 1
#

Foldseek 3Di:
DKKKKAWQAAAPDAFWKAQACAPNRDDDPDPEQNPHHDTHHRDHGDIDMDDQADPVRHGDPSNDIDTYDRPGDDTDMDMDDDDPDDDDPPD

Sequence (91 aa):
MITVFWYMSDVTKGGYTNFSRAGGLPHPHSNKGCPQGISVAPKKRKVVVFYSMLPNGEGDPMSLHAGCPVEEGIKLSGNKWVWNKPHSEYD

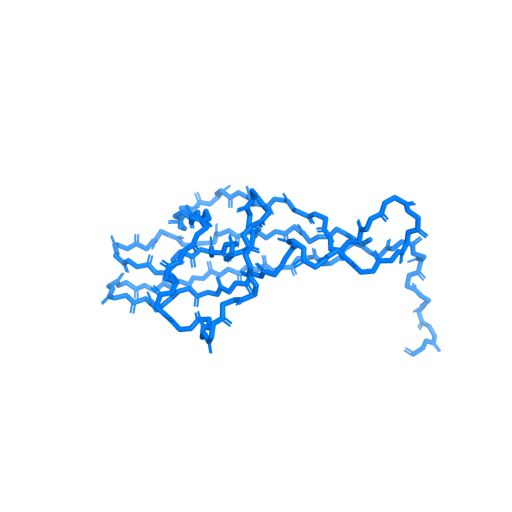Organism: NCBI:txid4795

pLDDT: mean 93.48, std 8.24, range [54.38, 98.38]

Radius of gyration: 14.42 Å; chains: 1; bounding box: 34×38×34 Å